Protein AF-A0A844M594-F1 (afdb_monomer_lite)

Sequence (56 aa):
MPSAKPRITIYIDDEDLTFLRDWAEREDRSVNNLVLRLIKTAIGFERAASSTANNK

pLDDT: mean 88.41, std 14.1, range [45.62, 98.25]

Secondary structure (DSSP, 8-state):
----PPP------HHHHHHHHHHHHHTTS-HHHHHHHHHHHHHHHHHHHHHHHTT-

Structure (mmCIF, N/CA/C/O backbone):
data_AF-A0A844M594-F1
#
_entry.id   AF-A0A844M594-F1
#
loop_
_atom_site.group_PDB
_atom_site.id
_atom_site.type_symbol
_atom_site.label_atom_id
_atom_site.label_alt_id
_atom_site.label_comp_id
_atom_site.label_asym_id
_atom_site.label_entity_id
_atom_site.label_seq_id
_atom_site.pdbx_PDB_ins_code
_atom_site.Cartn_x
_atom_site.Cartn_y
_atom_site.Cartn_z
_atom_site.occupancy
_atom_site.B_iso_or_equiv
_atom_site.auth_seq_id
_atom_site.auth_comp_id
_atom_site.auth_asym_id
_atom_site.auth_atom_id
_atom_site.pdbx_PDB_model_num
ATOM 1 N N . MET A 1 1 ? -23.433 -5.332 -17.492 1.00 58.88 1 MET A N 1
ATOM 2 C CA . MET A 1 1 ? -22.602 -6.438 -16.967 1.00 58.88 1 MET A CA 1
ATOM 3 C C . MET A 1 1 ? -21.951 -5.960 -15.686 1.00 58.88 1 MET A C 1
ATOM 5 O O . MET A 1 1 ? -21.405 -4.861 -15.721 1.00 58.88 1 MET A O 1
ATOM 9 N N . PRO A 1 2 ? -22.017 -6.692 -14.564 1.00 55.78 2 PRO A N 1
ATOM 10 C CA . PRO A 1 2 ? -21.255 -6.295 -13.393 1.00 55.78 2 PRO A CA 1
ATOM 11 C C . PRO A 1 2 ? -19.778 -6.419 -13.774 1.00 55.78 2 PRO A C 1
ATOM 13 O O . PRO A 1 2 ? -19.292 -7.519 -14.027 1.00 55.78 2 PRO A O 1
ATOM 16 N N . SER A 1 3 ? -19.075 -5.292 -13.910 1.00 58.94 3 SER A N 1
ATOM 17 C CA . SER A 1 3 ? -17.635 -5.313 -14.148 1.00 58.94 3 SER A CA 1
ATOM 18 C C . SER A 1 3 ? -16.981 -5.787 -12.854 1.00 58.94 3 SER A C 1
ATOM 20 O O . SER A 1 3 ? -16.701 -4.991 -11.953 1.00 58.94 3 SER A O 1
ATOM 22 N N . ALA A 1 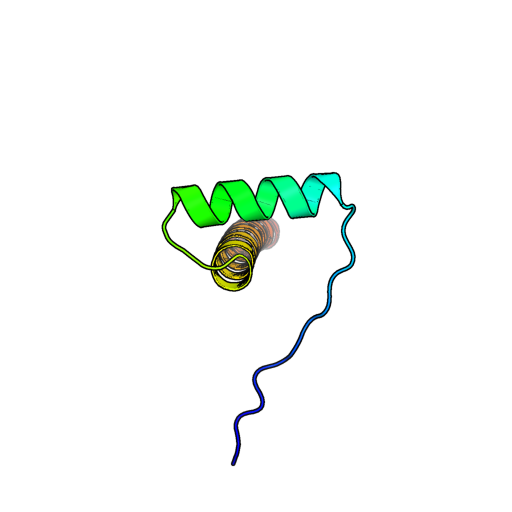4 ? -16.814 -7.097 -12.705 1.00 71.50 4 ALA A N 1
ATOM 23 C CA . ALA A 1 4 ? -16.065 -7.644 -11.595 1.00 71.50 4 ALA A CA 1
ATOM 24 C C . ALA A 1 4 ? -14.617 -7.189 -11.781 1.00 71.50 4 ALA A C 1
ATOM 26 O O . ALA A 1 4 ? -13.879 -7.733 -12.601 1.00 71.50 4 ALA A O 1
ATOM 27 N N . LYS A 1 5 ? -14.231 -6.120 -11.077 1.00 77.50 5 LYS A N 1
ATOM 28 C CA . LYS A 1 5 ? -12.834 -5.700 -11.021 1.00 77.50 5 LYS A CA 1
ATOM 29 C C . LYS A 1 5 ? -12.006 -6.921 -10.593 1.00 77.50 5 LYS A C 1
ATOM 31 O O . LYS A 1 5 ? -12.433 -7.616 -9.664 1.00 77.50 5 LYS A O 1
ATOM 36 N N . PRO A 1 6 ? -10.866 -7.193 -11.246 1.00 83.50 6 PRO A N 1
ATOM 37 C CA . PRO A 1 6 ? -10.017 -8.313 -10.869 1.00 83.50 6 PRO A CA 1
ATOM 38 C C . PRO A 1 6 ? -9.622 -8.183 -9.394 1.00 83.50 6 PRO A C 1
ATOM 40 O O . PRO A 1 6 ? -9.302 -7.088 -8.924 1.00 83.50 6 PRO A O 1
ATOM 43 N N . ARG A 1 7 ? -9.699 -9.295 -8.657 1.00 86.38 7 ARG A N 1
ATOM 44 C CA . ARG A 1 7 ? -9.304 -9.379 -7.248 1.00 86.38 7 ARG A CA 1
ATOM 45 C C . ARG A 1 7 ? -7.954 -10.069 -7.158 1.00 86.38 7 ARG A C 1
ATOM 47 O O . ARG A 1 7 ? -7.751 -11.099 -7.791 1.00 86.38 7 ARG A O 1
ATOM 54 N N . ILE A 1 8 ? -7.063 -9.495 -6.363 1.00 88.00 8 ILE A N 1
ATOM 55 C CA . ILE A 1 8 ? -5.756 -10.063 -6.049 1.00 88.00 8 ILE A CA 1
ATOM 56 C C . ILE A 1 8 ? -5.688 -10.162 -4.530 1.00 88.00 8 ILE A C 1
ATOM 58 O O . ILE A 1 8 ? -5.975 -9.183 -3.840 1.00 88.00 8 ILE A O 1
ATOM 62 N N . THR A 1 9 ? -5.329 -11.340 -4.032 1.00 91.88 9 THR A N 1
ATOM 63 C CA . THR A 1 9 ? -5.006 -11.566 -2.622 1.00 91.88 9 THR A CA 1
ATOM 64 C C . THR A 1 9 ? -3.496 -11.697 -2.515 1.00 91.88 9 THR A C 1
ATOM 66 O O . THR A 1 9 ? -2.891 -12.426 -3.298 1.00 91.88 9 THR A O 1
ATOM 69 N N . ILE A 1 10 ? -2.897 -10.982 -1.567 1.00 90.38 10 ILE A N 1
ATOM 70 C CA . ILE A 1 10 ? -1.467 -11.049 -1.265 1.00 90.38 10 ILE A CA 1
ATOM 71 C C . ILE A 1 10 ? -1.288 -11.521 0.171 1.00 90.38 10 ILE A C 1
ATOM 73 O O . ILE A 1 10 ? -2.092 -11.181 1.040 1.00 90.38 10 ILE A O 1
ATOM 77 N N . TYR A 1 11 ? -0.240 -12.301 0.393 1.00 94.94 11 TYR A N 1
ATOM 78 C CA . TYR A 1 11 ? 0.205 -12.703 1.717 1.00 94.94 11 TYR A CA 1
ATOM 79 C C . TYR A 1 11 ? 1.466 -11.908 2.026 1.00 94.94 11 TYR A C 1
ATOM 81 O O . TYR A 1 11 ? 2.376 -11.864 1.199 1.00 94.94 11 TYR A O 1
ATOM 89 N N . ILE A 1 12 ? 1.467 -11.245 3.173 1.00 94.75 12 ILE A N 1
ATOM 90 C CA . ILE A 1 12 ? 2.577 -10.457 3.703 1.00 94.75 12 ILE A CA 1
ATOM 91 C C . ILE A 1 12 ? 2.667 -10.739 5.198 1.00 94.75 12 ILE A C 1
ATOM 93 O O . ILE A 1 12 ? 1.673 -11.165 5.797 1.00 94.75 12 ILE A O 1
ATOM 97 N N . ASP A 1 13 ? 3.830 -10.488 5.778 1.00 97.81 13 ASP A N 1
ATOM 98 C CA . ASP A 1 13 ? 4.044 -10.686 7.205 1.00 97.81 13 ASP A CA 1
ATOM 99 C C . ASP A 1 13 ? 3.330 -9.598 8.027 1.00 97.81 13 ASP A C 1
ATOM 101 O O . ASP A 1 13 ? 2.988 -8.518 7.529 1.00 97.81 13 ASP A O 1
ATOM 105 N N . ASP A 1 14 ? 3.090 -9.881 9.309 1.00 97.31 14 ASP A N 1
ATOM 106 C CA . ASP A 1 14 ? 2.341 -8.980 10.196 1.00 97.31 14 ASP A CA 1
ATOM 107 C C . ASP A 1 14 ? 3.047 -7.628 10.399 1.00 97.31 14 ASP A C 1
ATOM 109 O O . ASP A 1 14 ? 2.386 -6.594 10.554 1.00 97.31 14 ASP A O 1
ATOM 113 N N . GLU A 1 15 ? 4.383 -7.618 10.364 1.00 98.00 15 GLU A N 1
ATOM 114 C CA . GLU A 1 15 ? 5.197 -6.401 10.450 1.00 98.00 15 GLU A CA 1
ATOM 115 C C . GLU A 1 15 ? 4.932 -5.476 9.253 1.00 98.00 15 GLU A C 1
ATOM 117 O O . GLU A 1 15 ? 4.587 -4.304 9.432 1.00 98.00 15 GLU A O 1
ATOM 122 N N . ASP A 1 16 ? 4.972 -6.025 8.037 1.00 97.31 16 ASP A N 1
ATOM 123 C CA . ASP A 1 16 ? 4.694 -5.285 6.806 1.00 97.31 16 ASP A CA 1
ATOM 124 C C . ASP A 1 16 ? 3.249 -4.779 6.766 1.00 97.31 16 ASP A C 1
ATOM 126 O O . ASP A 1 16 ? 2.985 -3.639 6.367 1.00 97.31 16 ASP A O 1
ATOM 130 N N . LEU A 1 17 ? 2.288 -5.599 7.209 1.00 96.50 17 LEU A N 1
ATOM 131 C CA . LEU A 1 17 ? 0.888 -5.184 7.287 1.00 96.50 17 LEU A CA 1
ATOM 132 C C . LEU A 1 17 ? 0.699 -4.018 8.264 1.00 96.50 17 LEU A C 1
ATOM 134 O O . LEU A 1 17 ? -0.068 -3.095 7.973 1.00 96.50 17 LEU A O 1
ATOM 138 N N . THR A 1 18 ? 1.384 -4.055 9.405 1.00 98.06 18 THR A N 1
ATOM 139 C CA . THR A 1 18 ? 1.348 -2.982 10.405 1.00 98.06 18 THR A CA 1
ATOM 140 C C . THR A 1 18 ? 1.923 -1.697 9.821 1.00 98.06 18 THR A C 1
ATOM 142 O O . THR A 1 18 ? 1.247 -0.669 9.812 1.00 98.06 18 THR A O 1
ATOM 145 N N . PHE A 1 19 ? 3.100 -1.775 9.199 1.00 97.94 19 PHE A N 1
ATOM 146 C CA . PHE A 1 19 ? 3.718 -0.631 8.535 1.00 97.94 19 PHE A CA 1
ATOM 147 C C . PHE A 1 19 ? 2.816 -0.013 7.451 1.00 97.94 19 PHE A C 1
ATOM 149 O O . PHE A 1 19 ? 2.675 1.211 7.365 1.00 97.94 19 PHE A O 1
ATOM 156 N N . LEU A 1 20 ? 2.167 -0.843 6.625 1.00 97.06 20 LEU A N 1
ATOM 157 C CA . LEU A 1 20 ? 1.250 -0.375 5.582 1.00 97.06 20 LEU A CA 1
ATOM 158 C C . LEU A 1 20 ? 0.005 0.316 6.149 1.00 97.06 20 LEU A C 1
ATOM 160 O O . LEU A 1 20 ? -0.499 1.250 5.521 1.00 97.06 20 LEU A O 1
ATOM 164 N N . ARG A 1 21 ? -0.501 -0.125 7.307 1.00 97.50 21 ARG A N 1
ATOM 165 C CA . ARG A 1 21 ? -1.632 0.519 7.994 1.00 97.50 21 ARG A CA 1
ATOM 166 C C . ARG A 1 21 ? -1.255 1.907 8.487 1.00 97.50 21 ARG A C 1
ATOM 168 O O . ARG A 1 21 ? -1.941 2.862 8.128 1.00 97.50 21 ARG A O 1
ATOM 175 N N . ASP A 1 22 ? -0.133 2.020 9.187 1.00 98.25 22 ASP A N 1
ATOM 176 C CA . ASP A 1 22 ? 0.353 3.295 9.720 1.00 98.25 22 ASP A CA 1
ATOM 177 C C . ASP A 1 22 ? 0.644 4.291 8.593 1.00 98.25 22 ASP A C 1
ATOM 179 O O . ASP A 1 22 ? 0.318 5.477 8.666 1.00 98.25 22 ASP A O 1
ATOM 183 N N . TRP A 1 23 ? 1.236 3.818 7.492 1.00 98.00 23 TRP A N 1
ATOM 184 C CA . TRP A 1 23 ?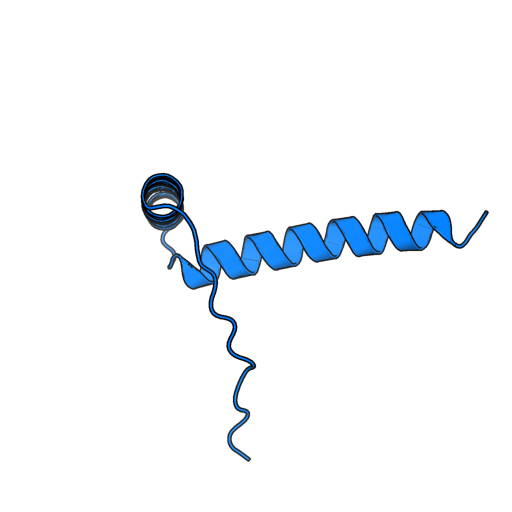 1.459 4.666 6.328 1.00 98.00 23 TRP A CA 1
ATOM 185 C C . TRP A 1 23 ? 0.140 5.124 5.696 1.00 98.00 23 TRP A C 1
ATOM 187 O O . TRP A 1 23 ? -0.011 6.307 5.387 1.00 98.00 23 TRP A O 1
ATOM 197 N N . ALA A 1 24 ? -0.829 4.226 5.529 1.00 97.75 24 ALA A N 1
ATOM 198 C CA . ALA A 1 24 ? -2.115 4.583 4.947 1.00 97.75 24 ALA A CA 1
ATOM 199 C C . ALA A 1 24 ? -2.860 5.632 5.797 1.00 97.75 24 ALA A C 1
ATOM 201 O O . ALA A 1 24 ? -3.417 6.575 5.235 1.00 97.75 24 ALA A O 1
ATOM 202 N N . GLU A 1 25 ? -2.788 5.521 7.126 1.00 97.50 25 GLU A N 1
ATOM 203 C CA . GLU A 1 25 ? -3.355 6.493 8.066 1.00 97.50 25 GLU A CA 1
ATOM 204 C C . GLU A 1 25 ? -2.703 7.877 7.935 1.00 97.50 25 GLU A C 1
ATOM 206 O O . GLU A 1 25 ? -3.408 8.876 7.801 1.00 97.50 25 GLU A O 1
ATOM 211 N N . ARG A 1 26 ? -1.365 7.950 7.855 1.00 97.81 26 ARG A N 1
ATOM 212 C CA . ARG A 1 26 ? -0.644 9.226 7.649 1.00 97.81 26 ARG A CA 1
ATOM 213 C C . ARG A 1 26 ? -1.029 9.954 6.357 1.00 97.81 26 ARG A C 1
ATOM 215 O O . ARG A 1 26 ? -0.857 11.166 6.274 1.00 97.81 26 ARG A O 1
ATOM 222 N N . GLU A 1 27 ? -1.501 9.229 5.345 1.00 97.19 27 GLU A N 1
ATOM 223 C CA . GLU A 1 27 ? -1.927 9.785 4.054 1.00 97.19 27 GLU A CA 1
ATOM 224 C C . GLU A 1 27 ? -3.461 9.937 3.922 1.00 97.19 27 GLU A C 1
ATOM 226 O O . GLU A 1 27 ? -3.936 10.203 2.814 1.00 97.19 27 GLU A O 1
ATOM 231 N N . ASP A 1 28 ? -4.229 9.740 5.004 1.00 95.69 28 ASP A N 1
ATOM 232 C CA . ASP A 1 28 ? -5.705 9.749 5.032 1.00 95.69 28 ASP A CA 1
ATOM 233 C C . ASP A 1 28 ? -6.335 8.856 3.941 1.00 95.69 28 ASP A C 1
ATOM 235 O O . ASP A 1 28 ? -7.141 9.266 3.099 1.00 95.69 28 ASP A O 1
ATOM 239 N N . ARG A 1 29 ? -5.888 7.596 3.876 1.00 94.44 29 ARG A N 1
ATOM 240 C CA . ARG A 1 29 ? -6.317 6.635 2.848 1.00 94.44 29 ARG A CA 1
ATOM 241 C C . ARG A 1 29 ? -6.397 5.210 3.372 1.00 94.44 29 ARG A C 1
ATOM 243 O O . ARG A 1 29 ? -5.835 4.851 4.395 1.00 94.44 29 ARG A O 1
ATOM 250 N N . SER A 1 30 ? -7.087 4.352 2.620 1.00 97.00 30 SER A N 1
ATOM 251 C CA . SER A 1 30 ? -7.122 2.917 2.907 1.00 97.00 30 SER A CA 1
ATOM 252 C C . SER A 1 30 ? -5.841 2.215 2.453 1.00 97.00 30 SER A C 1
ATOM 254 O O . SER A 1 30 ? -5.246 2.581 1.433 1.00 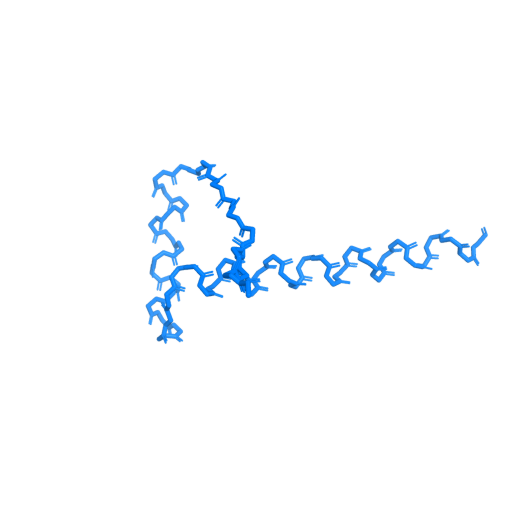97.00 30 SER A O 1
ATOM 256 N N . VAL A 1 31 ? -5.480 1.131 3.146 1.00 95.44 31 VAL A N 1
ATOM 257 C CA . VAL A 1 31 ? -4.364 0.245 2.766 1.00 95.44 31 VAL A CA 1
ATOM 258 C C . VAL A 1 31 ? -4.498 -0.218 1.313 1.00 95.44 31 VAL A C 1
ATOM 260 O O . VAL A 1 31 ? -3.539 -0.151 0.553 1.00 95.44 31 VAL A O 1
ATOM 263 N N . ASN A 1 32 ? -5.706 -0.581 0.871 1.00 94.06 32 ASN A N 1
ATOM 264 C CA . ASN A 1 32 ? -5.950 -0.983 -0.519 1.00 94.06 32 ASN A CA 1
ATOM 265 C C . ASN A 1 32 ? -5.602 0.124 -1.526 1.00 94.06 32 ASN A C 1
ATOM 267 O O . ASN A 1 32 ? -5.002 -0.150 -2.566 1.00 94.06 32 ASN A O 1
ATOM 271 N N . ASN A 1 33 ? -5.961 1.379 -1.234 1.00 94.81 33 ASN A N 1
ATOM 272 C CA . ASN A 1 33 ? -5.644 2.508 -2.110 1.00 94.81 33 ASN A CA 1
ATOM 273 C C . ASN A 1 33 ? -4.150 2.849 -2.096 1.00 94.81 33 ASN A C 1
ATOM 275 O O . ASN A 1 33 ? -3.615 3.270 -3.127 1.00 94.81 33 ASN A O 1
ATOM 279 N N . LEU A 1 34 ? -3.479 2.679 -0.952 1.00 96.25 34 LEU A N 1
ATOM 280 C CA . LEU A 1 34 ? -2.027 2.798 -0.844 1.00 96.25 34 LEU A CA 1
ATOM 281 C C . LEU A 1 34 ? -1.333 1.724 -1.691 1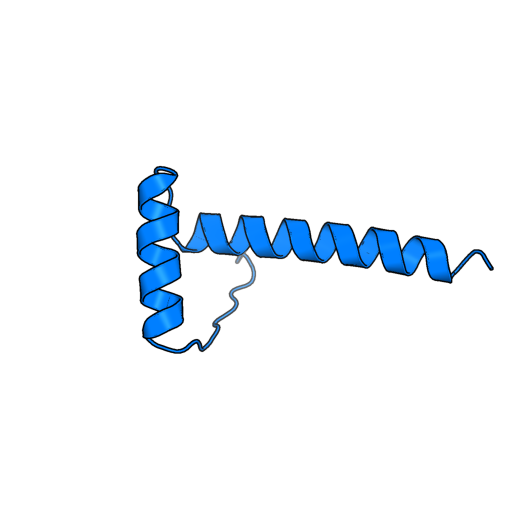.00 96.25 34 LEU A C 1
ATOM 283 O O . LEU A 1 34 ? -0.593 2.067 -2.609 1.00 96.25 34 LEU A O 1
ATOM 287 N N . VAL A 1 35 ? -1.650 0.448 -1.470 1.00 95.31 35 VAL A N 1
ATOM 288 C CA . VAL A 1 35 ? -1.073 -0.689 -2.205 1.00 95.31 35 VAL A CA 1
ATOM 289 C C . VAL A 1 35 ? -1.308 -0.551 -3.709 1.00 95.31 35 VAL A C 1
ATOM 291 O O . VAL A 1 35 ? -0.374 -0.689 -4.496 1.00 95.31 35 VAL A O 1
ATOM 294 N N . LEU A 1 36 ? -2.518 -0.176 -4.137 1.00 94.00 36 LEU A N 1
ATOM 295 C CA . LEU A 1 36 ? -2.804 0.056 -5.554 1.00 94.00 36 LEU A CA 1
ATOM 296 C C . LEU A 1 36 ? -1.944 1.181 -6.152 1.00 94.00 36 LEU A C 1
ATOM 298 O O . LEU A 1 36 ? -1.505 1.071 -7.298 1.00 94.00 36 LEU A O 1
ATOM 302 N N . ARG A 1 37 ? -1.709 2.268 -5.405 1.00 95.81 37 ARG A N 1
ATOM 303 C CA . ARG A 1 37 ? -0.837 3.370 -5.839 1.00 95.81 37 ARG A CA 1
ATOM 304 C C . ARG A 1 37 ? 0.603 2.885 -5.994 1.00 95.81 37 ARG A C 1
ATOM 306 O O . ARG A 1 37 ? 1.199 3.142 -7.035 1.00 95.81 37 ARG A O 1
ATOM 313 N N . LEU A 1 38 ? 1.124 2.161 -5.005 1.00 95.62 38 LEU A N 1
ATOM 314 C CA . LEU A 1 38 ? 2.485 1.616 -5.024 1.00 95.62 38 LEU A CA 1
ATOM 315 C C . LEU A 1 38 ? 2.692 0.660 -6.204 1.00 95.62 38 LEU A C 1
ATOM 317 O O . LEU A 1 38 ? 3.643 0.824 -6.966 1.00 95.62 38 LEU A O 1
ATOM 321 N N . ILE A 1 39 ? 1.749 -0.260 -6.428 1.00 95.31 39 ILE A N 1
ATOM 322 C CA . ILE A 1 39 ? 1.782 -1.193 -7.561 1.00 95.31 39 ILE A CA 1
ATOM 323 C C . ILE A 1 39 ? 1.775 -0.438 -8.896 1.00 95.31 39 ILE A C 1
ATOM 325 O O . ILE A 1 39 ? 2.562 -0.753 -9.784 1.00 95.31 39 ILE A O 1
ATOM 329 N N . LYS A 1 40 ? 0.923 0.584 -9.058 1.00 95.69 40 LYS A N 1
ATOM 330 C CA . LYS A 1 40 ? 0.890 1.389 -10.293 1.00 95.69 40 LYS A CA 1
ATOM 331 C C . LYS A 1 40 ? 2.213 2.103 -10.553 1.00 95.69 40 LYS A C 1
ATOM 333 O O . LYS A 1 40 ? 2.659 2.135 -11.697 1.00 95.69 40 LYS A O 1
ATOM 338 N N . THR A 1 41 ? 2.827 2.649 -9.509 1.00 96.44 41 THR A N 1
ATOM 339 C CA . THR A 1 41 ? 4.140 3.289 -9.594 1.00 96.44 41 THR A CA 1
ATOM 340 C C . THR A 1 41 ? 5.208 2.284 -10.030 1.00 96.44 41 THR A C 1
ATOM 342 O O . THR A 1 41 ? 5.915 2.542 -11.000 1.00 96.44 41 THR A O 1
ATOM 345 N N . ALA A 1 42 ? 5.272 1.111 -9.391 1.00 96.19 42 ALA A N 1
ATOM 346 C CA . ALA A 1 42 ? 6.221 0.052 -9.742 1.00 96.19 42 ALA A CA 1
ATOM 347 C C . ALA A 1 42 ? 6.041 -0.444 -11.190 1.00 96.19 42 ALA A C 1
ATOM 349 O O . ALA A 1 42 ? 7.010 -0.536 -11.938 1.00 96.19 42 ALA A O 1
ATOM 350 N N . ILE A 1 43 ? 4.795 -0.673 -11.625 1.00 96.06 43 ILE A N 1
ATOM 351 C CA . ILE A 1 43 ? 4.479 -1.038 -13.016 1.00 96.06 43 ILE A CA 1
ATOM 352 C C . ILE A 1 43 ? 4.925 0.060 -13.990 1.00 96.06 43 ILE A C 1
ATOM 354 O O . ILE A 1 43 ? 5.419 -0.244 -15.074 1.00 96.06 43 ILE A O 1
ATOM 358 N N . GLY A 1 44 ? 4.731 1.332 -13.633 1.00 96.00 44 GLY A N 1
ATOM 359 C CA . GLY A 1 44 ? 5.172 2.465 -14.444 1.00 96.00 44 GLY A CA 1
ATOM 360 C C . GLY A 1 44 ? 6.687 2.475 -14.646 1.00 96.00 44 GLY A C 1
ATOM 361 O O . GLY A 1 44 ? 7.144 2.612 -15.781 1.00 96.00 44 GLY A O 1
ATOM 362 N N . PHE A 1 45 ? 7.447 2.263 -13.568 1.00 96.12 45 PHE A N 1
ATOM 363 C CA . PHE A 1 45 ? 8.905 2.154 -13.626 1.00 96.12 45 PHE A CA 1
ATOM 364 C C . PHE A 1 45 ? 9.363 0.986 -14.502 1.00 96.12 45 PHE A C 1
ATOM 366 O O . PHE A 1 45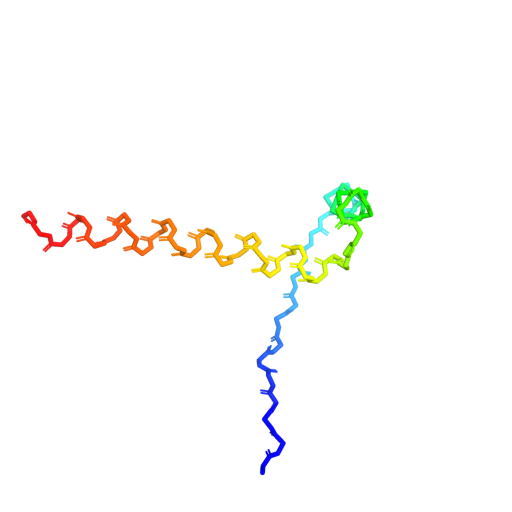 ? 10.179 1.192 -15.399 1.00 96.12 45 PHE A O 1
ATOM 373 N N . GLU A 1 46 ? 8.794 -0.206 -14.312 1.00 95.88 46 GLU A N 1
ATOM 374 C CA . GLU A 1 46 ? 9.170 -1.392 -15.089 1.00 95.88 46 GLU A CA 1
ATOM 375 C C . GLU A 1 46 ? 8.880 -1.211 -16.584 1.00 95.88 46 GLU A C 1
ATOM 377 O O . GLU A 1 46 ? 9.718 -1.495 -17.435 1.00 95.88 46 GLU A O 1
ATOM 382 N N . ARG A 1 47 ? 7.716 -0.648 -16.930 1.00 94.50 47 ARG A N 1
ATOM 383 C CA . ARG A 1 47 ? 7.370 -0.364 -18.331 1.00 94.50 47 ARG A CA 1
ATOM 384 C C . ARG A 1 47 ? 8.344 0.614 -18.980 1.00 94.50 47 ARG A C 1
ATOM 386 O O . ARG A 1 47 ? 8.687 0.429 -20.147 1.00 94.50 47 ARG A O 1
ATOM 393 N N . ALA A 1 48 ? 8.789 1.636 -18.252 1.00 92.75 48 ALA A N 1
ATOM 394 C CA . ALA A 1 48 ? 9.773 2.591 -18.755 1.00 92.75 48 ALA A CA 1
ATOM 395 C C . ALA A 1 48 ? 11.155 1.937 -18.947 1.00 92.75 48 ALA A C 1
ATOM 397 O O . ALA A 1 48 ? 11.792 2.135 -19.986 1.00 92.75 48 ALA A O 1
ATOM 398 N N . ALA A 1 49 ? 11.588 1.106 -17.993 1.00 90.81 49 ALA A N 1
ATOM 399 C CA . ALA A 1 49 ? 12.845 0.362 -18.074 1.00 90.81 49 ALA A CA 1
ATOM 400 C C . ALA A 1 49 ? 12.847 -0.629 -19.254 1.00 90.81 49 ALA A C 1
ATOM 402 O O . ALA A 1 49 ? 13.734 -0.579 -20.108 1.00 90.81 49 ALA A O 1
ATOM 403 N N . SER A 1 50 ? 11.800 -1.447 -19.371 1.00 84.12 50 SER A N 1
ATOM 404 C CA . SER A 1 50 ? 11.616 -2.415 -20.459 1.00 84.12 50 SER A CA 1
ATOM 405 C C . SER A 1 50 ? 11.502 -1.754 -21.846 1.00 84.12 50 SER A C 1
ATOM 407 O O . SER A 1 50 ? 12.005 -2.290 -22.832 1.00 84.12 50 SER A O 1
ATOM 409 N N . SER A 1 51 ? 10.907 -0.557 -21.945 1.00 73.19 51 SER A N 1
ATOM 410 C CA . SER A 1 51 ? 10.841 0.199 -23.212 1.00 73.19 51 SER A CA 1
ATOM 411 C C . SER A 1 51 ? 12.211 0.717 -23.668 1.00 73.19 51 SER A C 1
ATOM 413 O O . SER A 1 51 ? 12.445 0.881 -24.862 1.00 73.19 51 SER A O 1
ATOM 415 N N . THR A 1 52 ? 13.128 0.955 -22.727 1.00 61.41 52 THR A N 1
ATOM 416 C CA . THR A 1 52 ? 14.493 1.415 -23.024 1.00 61.41 52 THR A CA 1
ATOM 417 C C . THR A 1 52 ? 15.395 0.254 -23.465 1.00 61.41 52 THR A C 1
ATOM 419 O O . THR A 1 52 ? 16.315 0.456 -24.253 1.00 61.41 52 THR A O 1
ATOM 422 N N . ALA A 1 53 ? 15.112 -0.973 -23.013 1.00 60.84 53 ALA A N 1
ATOM 423 C CA . ALA A 1 53 ? 15.888 -2.166 -23.359 1.00 60.84 53 ALA A CA 1
ATOM 424 C C . ALA A 1 53 ? 15.639 -2.680 -24.793 1.00 60.84 53 ALA A C 1
ATOM 426 O O . ALA A 1 53 ? 16.545 -3.246 -25.392 1.00 60.84 53 ALA A O 1
ATOM 427 N N . ASN A 1 54 ? 14.450 -2.451 -25.363 1.00 58.16 54 ASN A N 1
ATOM 428 C CA . ASN A 1 54 ? 14.070 -2.944 -26.699 1.00 58.16 54 ASN A CA 1
ATOM 429 C C . ASN A 1 54 ? 14.492 -2.043 -27.879 1.00 58.16 54 ASN A C 1
ATOM 431 O O . ASN A 1 54 ? 14.222 -2.388 -29.026 1.00 58.16 54 ASN A O 1
ATOM 435 N N . ASN A 1 55 ? 15.134 -0.900 -27.619 1.00 56.88 55 ASN A N 1
ATOM 436 C CA . ASN A 1 55 ? 15.584 0.056 -28.644 1.00 56.88 55 ASN A CA 1
ATOM 437 C C . ASN A 1 55 ? 17.115 0.050 -28.844 1.00 56.88 55 ASN A C 1
ATOM 439 O O . ASN A 1 55 ? 17.677 1.052 -29.294 1.00 56.88 55 ASN A O 1
ATOM 443 N N . LYS A 1 56 ? 17.797 -1.041 -28.479 1.00 45.62 56 LYS A N 1
ATOM 444 C CA . LYS A 1 56 ? 19.254 -1.173 -28.576 1.0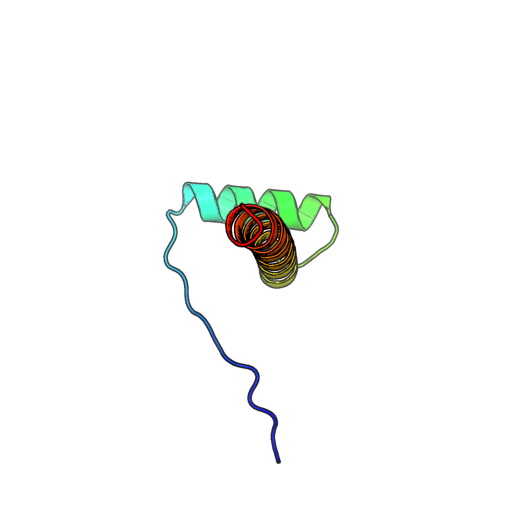0 45.62 56 LYS A CA 1
ATOM 445 C C . LYS A 1 56 ? 19.672 -2.380 -29.401 1.00 45.62 56 LYS A C 1
ATOM 447 O O . LYS A 1 56 ? 19.002 -3.426 -29.275 1.00 45.62 56 LYS A O 1
#

Radius of gyration: 15.35 Å; chains: 1; bounding box: 42×22×39 Å

Foldseek 3Di:
DPPPDDDDDDDDDPVVVVVLCVVQVVVVHDSVVVVVVVVVVVVVVVVVVVVVVVVD